Protein AF-A0A6B2E294-F1 (afdb_monomer_lite)

Sequence (88 aa):
MTSAVAKARLVWGLGVLAMSRRLPIPRKVAVVLAARHLLQAAATLRRPDGVVARWGWTADVAHGVSMLGLAAVSPRWRAAATANAVVA

Foldseek 3Di:
DLLVLLVVLLVLLVVLLVCLVPAPEHSVLSNVLSVLSNVLSVVSVVPVVCPSVVVSVVVLVVQLVVLVVCLVPPVPCVRVSNSRSVSD

Structure (mmCIF, N/CA/C/O backbone):
data_AF-A0A6B2E294-F1
#
_entry.id   AF-A0A6B2E294-F1
#
loop_
_atom_site.group_PDB
_atom_site.id
_atom_site.type_symbol
_atom_site.label_atom_id
_atom_site.label_alt_id
_atom_site.label_comp_id
_atom_site.label_asym_id
_atom_site.label_entity_id
_atom_site.label_seq_id
_atom_site.pdbx_PDB_ins_code
_atom_site.Cartn_x
_atom_site.Cartn_y
_atom_site.Cartn_z
_atom_site.occupancy
_atom_site.B_iso_or_equiv
_atom_site.auth_seq_id
_atom_site.auth_comp_id
_atom_site.auth_asym_id
_atom_site.auth_atom_id
_atom_site.pdbx_PDB_model_num
ATOM 1 N N . MET A 1 1 ? -4.659 -7.195 18.228 1.00 65.50 1 MET A N 1
ATOM 2 C CA . MET A 1 1 ? -4.197 -7.382 16.829 1.00 65.50 1 MET A CA 1
ATOM 3 C C . MET A 1 1 ? -4.638 -6.249 15.897 1.00 65.50 1 MET A C 1
ATOM 5 O O . MET A 1 1 ? -3.793 -5.659 15.240 1.00 65.50 1 MET A O 1
ATOM 9 N N . THR A 1 2 ? -5.922 -5.883 15.872 1.00 77.81 2 THR A N 1
ATOM 10 C CA . THR A 1 2 ? -6.486 -4.846 14.977 1.00 77.81 2 THR A CA 1
ATOM 11 C C . THR A 1 2 ? -5.880 -3.449 15.146 1.00 77.81 2 THR A C 1
ATOM 13 O O . THR A 1 2 ? -5.611 -2.784 14.152 1.00 77.81 2 THR A O 1
ATOM 16 N N . SER A 1 3 ? -5.568 -3.031 16.378 1.00 81.94 3 SER A N 1
ATOM 17 C CA . SER A 1 3 ? -4.891 -1.747 16.639 1.00 81.94 3 SER A CA 1
ATOM 18 C C . SER A 1 3 ? -3.476 -1.681 16.038 1.00 81.94 3 SER A C 1
ATOM 20 O O . SER A 1 3 ? -3.098 -0.663 15.465 1.00 81.94 3 SER A O 1
ATOM 22 N N . ALA A 1 4 ? -2.709 -2.777 16.090 1.00 86.25 4 ALA A N 1
ATOM 23 C CA . ALA A 1 4 ? -1.381 -2.838 15.473 1.00 86.25 4 ALA A CA 1
ATOM 24 C C . ALA A 1 4 ? -1.468 -2.745 13.940 1.00 86.25 4 ALA A C 1
ATOM 26 O O . ALA A 1 4 ? -0.729 -1.973 13.336 1.00 86.25 4 ALA A O 1
ATOM 27 N N . VAL A 1 5 ? -2.428 -3.450 13.326 1.00 85.56 5 VAL A N 1
ATOM 28 C CA . VAL A 1 5 ? -2.696 -3.371 11.877 1.00 85.56 5 VAL A CA 1
ATOM 29 C C . VAL A 1 5 ? -3.111 -1.957 11.468 1.00 85.56 5 VAL A C 1
ATOM 31 O O . VAL A 1 5 ? -2.611 -1.428 10.478 1.00 85.56 5 VAL A O 1
ATOM 34 N N . ALA A 1 6 ? -3.984 -1.313 12.245 1.00 87.31 6 ALA A N 1
ATOM 35 C CA . ALA A 1 6 ? -4.399 0.059 11.981 1.00 87.31 6 ALA A CA 1
ATOM 36 C C . ALA A 1 6 ? -3.222 1.043 12.063 1.00 87.31 6 ALA A C 1
ATOM 38 O O . ALA A 1 6 ? -3.063 1.866 11.165 1.00 87.31 6 ALA A O 1
ATOM 39 N N . LYS A 1 7 ? -2.366 0.935 13.090 1.00 90.69 7 LYS A N 1
ATOM 40 C CA . LYS A 1 7 ? -1.159 1.769 13.221 1.00 90.69 7 LYS A CA 1
ATOM 41 C C . LYS A 1 7 ? -0.185 1.547 12.066 1.00 90.69 7 LYS A C 1
ATOM 43 O O . LYS A 1 7 ? 0.290 2.524 11.500 1.00 90.69 7 LYS A O 1
ATOM 48 N N . ALA A 1 8 ? 0.069 0.292 11.692 1.00 90.50 8 ALA A N 1
ATOM 49 C CA . ALA A 1 8 ? 0.946 -0.041 10.573 1.00 90.50 8 ALA A CA 1
ATOM 50 C C . ALA A 1 8 ? 0.448 0.592 9.266 1.00 90.50 8 ALA A C 1
ATOM 52 O O . ALA A 1 8 ? 1.205 1.287 8.595 1.00 90.50 8 ALA A O 1
ATOM 53 N N . ARG A 1 9 ? -0.848 0.449 8.957 1.00 90.12 9 ARG A N 1
ATOM 54 C CA . ARG A 1 9 ? -1.470 1.078 7.782 1.00 90.12 9 ARG A CA 1
ATOM 55 C C . ARG A 1 9 ? -1.427 2.598 7.826 1.00 90.12 9 ARG A C 1
ATOM 57 O O . ARG A 1 9 ? -1.198 3.233 6.805 1.00 90.12 9 ARG A O 1
ATOM 64 N N . LEU A 1 10 ? -1.629 3.188 8.999 1.00 93.06 10 LEU A N 1
ATOM 65 C CA . LEU A 1 10 ? -1.594 4.636 9.157 1.00 93.06 10 LEU A CA 1
ATOM 66 C C . LEU A 1 10 ? -0.182 5.182 8.906 1.00 93.06 10 LEU A C 1
ATOM 68 O O . LEU A 1 10 ? -0.020 6.104 8.111 1.00 93.06 10 LEU A O 1
ATOM 72 N N . VAL A 1 11 ? 0.840 4.564 9.505 1.00 95.31 11 VAL A N 1
ATOM 73 C CA . VAL A 1 11 ? 2.251 4.910 9.270 1.00 95.31 11 VAL A CA 1
ATOM 74 C C . VAL A 1 11 ? 2.619 4.722 7.799 1.00 95.31 11 VAL A C 1
ATOM 76 O O . VAL A 1 11 ? 3.200 5.622 7.194 1.00 95.31 11 VAL A O 1
ATOM 79 N N . TRP A 1 12 ? 2.236 3.592 7.201 1.00 93.31 12 TRP A N 1
ATOM 80 C CA . TRP A 1 12 ? 2.556 3.291 5.808 1.00 93.31 12 TRP A CA 1
ATOM 81 C C . TRP A 1 12 ? 1.868 4.248 4.832 1.00 93.31 12 TRP A C 1
ATOM 83 O O . TRP A 1 12 ? 2.530 4.849 3.989 1.00 93.31 12 TRP A O 1
ATOM 93 N N . GLY A 1 13 ? 0.564 4.486 4.998 1.00 93.12 13 GLY A N 1
ATOM 94 C CA . GLY A 1 13 ? -0.200 5.426 4.178 1.00 93.12 13 GLY A CA 1
ATOM 95 C C . GLY A 1 13 ? 0.355 6.851 4.237 1.00 93.12 13 GLY A C 1
ATOM 96 O O . GLY A 1 13 ? 0.496 7.497 3.198 1.00 93.12 13 GLY A O 1
ATOM 97 N N . LEU A 1 14 ? 0.744 7.329 5.426 1.00 95.88 14 LEU A N 1
ATOM 98 C CA . LEU A 1 14 ? 1.405 8.630 5.580 1.00 95.88 14 LEU A CA 1
ATOM 99 C C . LEU A 1 14 ? 2.782 8.661 4.900 1.00 95.88 14 LEU A C 1
ATOM 101 O O . LEU A 1 14 ? 3.100 9.638 4.220 1.00 95.88 14 LEU A O 1
ATOM 105 N N . GLY A 1 15 ? 3.572 7.592 5.028 1.00 94.88 15 GLY A N 1
ATOM 106 C CA . GLY A 1 15 ? 4.866 7.458 4.355 1.00 94.88 15 GLY A CA 1
ATOM 107 C C . GLY A 1 15 ? 4.743 7.509 2.829 1.00 94.88 15 GLY A C 1
ATOM 108 O O . GLY A 1 15 ? 5.442 8.289 2.176 1.00 94.88 15 GLY A O 1
ATOM 109 N N . VAL A 1 16 ? 3.800 6.752 2.258 1.00 92.56 16 VAL A N 1
ATOM 110 C CA . VAL A 1 16 ? 3.509 6.761 0.813 1.00 92.56 16 VAL A CA 1
ATOM 111 C C . VAL A 1 16 ? 3.040 8.143 0.358 1.00 92.56 16 VAL A C 1
ATOM 113 O O . VAL A 1 16 ? 3.494 8.633 -0.677 1.00 92.56 16 VAL A O 1
ATOM 116 N N . LEU A 1 17 ? 2.181 8.818 1.132 1.00 94.56 17 LEU A N 1
ATOM 117 C CA . LEU A 1 17 ? 1.720 10.168 0.803 1.00 94.56 17 LEU A CA 1
ATOM 118 C C . LEU A 1 17 ? 2.879 11.175 0.780 1.00 94.56 17 LEU A C 1
ATOM 120 O O . LEU A 1 17 ? 3.008 11.940 -0.183 1.00 94.56 17 LEU A O 1
ATOM 124 N N . ALA A 1 18 ? 3.743 11.138 1.798 1.00 96.00 18 ALA A N 1
ATOM 125 C CA . ALA A 1 18 ? 4.917 12.000 1.906 1.00 96.00 18 ALA A CA 1
ATOM 126 C C . ALA A 1 18 ? 5.905 11.768 0.751 1.00 96.00 18 ALA A C 1
ATOM 128 O O . ALA A 1 18 ? 6.450 12.722 0.192 1.00 96.00 18 ALA A O 1
ATOM 129 N N . MET A 1 19 ? 6.092 10.511 0.340 1.00 93.94 19 MET A N 1
ATOM 130 C CA . MET A 1 19 ? 6.984 10.132 -0.760 1.00 93.94 19 MET A CA 1
ATOM 131 C C . MET A 1 19 ? 6.316 10.136 -2.140 1.00 93.94 19 MET A C 1
ATOM 133 O O . MET A 1 19 ? 6.988 9.879 -3.135 1.00 93.94 19 MET A O 1
ATOM 137 N N . SER A 1 20 ? 5.031 10.491 -2.251 1.00 92.62 20 SER A N 1
ATOM 138 C CA . SER A 1 20 ? 4.231 10.353 -3.484 1.00 92.62 20 SER A CA 1
ATOM 139 C C . SER A 1 20 ? 4.810 11.031 -4.732 1.00 92.62 20 SER A C 1
ATOM 141 O O . SER A 1 20 ? 4.458 10.661 -5.849 1.00 92.62 20 SER A O 1
ATOM 143 N N . ARG A 1 21 ? 5.689 12.029 -4.566 1.00 92.06 21 ARG A N 1
ATOM 144 C CA . ARG A 1 21 ? 6.384 12.723 -5.667 1.00 92.06 21 ARG A CA 1
ATOM 145 C C . ARG A 1 21 ? 7.709 12.074 -6.086 1.00 92.06 21 ARG A C 1
ATOM 147 O O . ARG A 1 21 ? 8.251 12.454 -7.114 1.00 92.06 21 ARG A O 1
ATOM 154 N N . ARG A 1 22 ? 8.249 11.166 -5.272 1.00 90.44 22 ARG A N 1
ATOM 155 C CA . ARG A 1 22 ? 9.570 10.535 -5.439 1.00 90.44 22 ARG A CA 1
ATOM 156 C C . ARG A 1 22 ? 9.481 9.057 -5.819 1.00 90.44 22 ARG A C 1
ATOM 158 O O . ARG A 1 22 ? 10.490 8.466 -6.180 1.00 90.44 22 ARG A O 1
ATOM 165 N N . LEU A 1 23 ? 8.297 8.455 -5.708 1.00 84.81 23 LEU A N 1
ATOM 166 C CA . LEU A 1 23 ? 8.092 7.057 -6.069 1.00 84.81 23 LEU A CA 1
ATOM 167 C C . LEU A 1 23 ? 8.143 6.877 -7.596 1.00 84.81 23 LEU A C 1
ATOM 169 O O . LEU A 1 23 ? 7.631 7.731 -8.322 1.00 84.81 23 LEU A O 1
ATOM 173 N N . PRO A 1 24 ? 8.684 5.753 -8.098 1.00 85.62 24 PRO A N 1
ATOM 174 C CA . PRO A 1 24 ? 8.746 5.443 -9.528 1.00 85.62 24 PRO A CA 1
ATOM 175 C C . PRO A 1 24 ? 7.391 4.933 -10.068 1.00 85.62 24 PRO A C 1
ATOM 177 O O . PRO A 1 24 ? 7.322 3.952 -10.804 1.00 85.62 24 PRO A O 1
ATOM 180 N N . ILE A 1 25 ? 6.297 5.591 -9.673 1.00 82.44 25 ILE A N 1
ATOM 181 C CA . ILE A 1 25 ? 4.918 5.356 -10.123 1.00 82.44 25 ILE A CA 1
ATOM 182 C C . ILE A 1 25 ? 4.207 6.709 -10.294 1.00 82.44 25 ILE A C 1
ATOM 184 O O . ILE A 1 25 ? 4.600 7.694 -9.664 1.00 82.44 25 ILE A O 1
ATOM 188 N N . PRO A 1 26 ? 3.136 6.805 -11.104 1.00 89.56 26 PRO A N 1
ATOM 189 C CA . PRO A 1 26 ? 2.400 8.056 -11.249 1.00 89.56 26 PRO A CA 1
ATOM 190 C C . PRO A 1 26 ? 1.882 8.565 -9.896 1.00 89.56 26 PRO A C 1
ATOM 192 O O . PRO A 1 26 ? 1.223 7.830 -9.162 1.00 89.56 26 PRO A O 1
ATOM 195 N N . ARG A 1 27 ? 2.095 9.852 -9.585 1.00 91.19 27 ARG A N 1
ATOM 196 C CA . ARG A 1 27 ? 1.682 10.462 -8.303 1.00 91.19 27 ARG A CA 1
ATOM 197 C C . ARG A 1 27 ? 0.218 10.187 -7.944 1.00 91.19 27 ARG A C 1
ATOM 199 O O . ARG A 1 27 ? -0.091 9.961 -6.781 1.00 91.19 27 ARG A O 1
ATOM 206 N N . LYS A 1 28 ? -0.688 10.206 -8.931 1.00 92.31 28 LYS A N 1
ATOM 207 C CA . LYS A 1 28 ? -2.114 9.894 -8.722 1.00 92.31 28 LYS A CA 1
ATOM 208 C C . LYS A 1 28 ? -2.303 8.488 -8.138 1.00 92.31 28 LYS A C 1
ATOM 210 O O . LYS A 1 28 ? -3.061 8.337 -7.190 1.00 92.31 28 LYS A O 1
ATOM 215 N N . VAL A 1 29 ? -1.568 7.498 -8.652 1.00 87.38 29 VAL A N 1
ATOM 216 C CA . VAL A 1 29 ? -1.584 6.115 -8.147 1.00 87.38 29 VAL A CA 1
ATOM 217 C C . VAL A 1 29 ? -1.059 6.074 -6.713 1.00 87.38 29 VAL A C 1
ATOM 219 O O . VAL A 1 29 ? -1.740 5.551 -5.838 1.00 87.38 29 VAL A O 1
ATOM 222 N N . ALA A 1 30 ? 0.082 6.717 -6.438 1.00 89.44 30 ALA A N 1
ATOM 223 C CA . ALA A 1 30 ? 0.642 6.789 -5.086 1.00 89.44 30 ALA A CA 1
ATOM 224 C C . ALA A 1 30 ? -0.329 7.423 -4.069 1.00 89.44 30 ALA A C 1
ATOM 226 O O . ALA A 1 30 ? -0.492 6.912 -2.965 1.00 89.44 30 ALA A O 1
ATOM 227 N N . VAL A 1 31 ? -1.011 8.512 -4.441 1.00 92.69 31 VAL A N 1
ATOM 228 C CA . VAL A 1 31 ? -2.003 9.180 -3.579 1.00 92.69 31 VAL A CA 1
ATOM 229 C C . VAL A 1 31 ? -3.219 8.287 -3.325 1.00 92.69 31 VAL A C 1
ATOM 231 O O . VAL A 1 31 ? -3.690 8.223 -2.192 1.00 92.69 31 VAL A O 1
ATOM 234 N N . VAL A 1 32 ? -3.715 7.578 -4.343 1.00 91.62 32 VAL A N 1
ATOM 235 C CA . VAL A 1 32 ? -4.836 6.635 -4.186 1.00 91.62 32 VAL A CA 1
ATOM 236 C C . VAL A 1 32 ? -4.458 5.483 -3.252 1.00 91.62 32 VAL A C 1
ATOM 238 O O . VAL A 1 32 ? -5.245 5.124 -2.378 1.00 91.62 32 VAL A O 1
ATOM 241 N N . LEU A 1 33 ? -3.243 4.942 -3.378 1.00 89.38 33 LEU A N 1
ATOM 242 C CA . LEU A 1 33 ? -2.745 3.882 -2.496 1.00 89.38 33 LEU A CA 1
ATOM 243 C C . LEU A 1 33 ? -2.573 4.371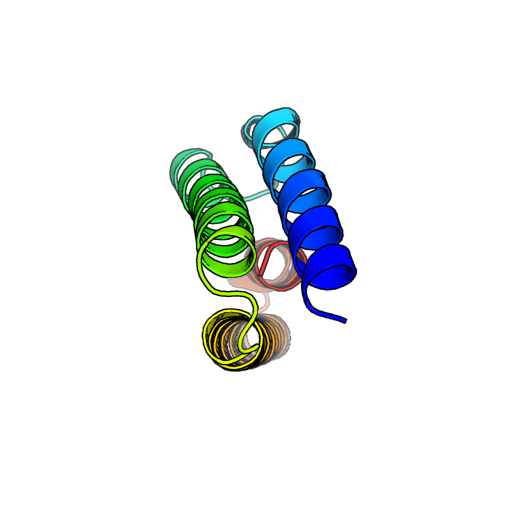 -1.056 1.00 89.38 33 LEU A C 1
ATOM 245 O O . LEU A 1 33 ? -3.036 3.717 -0.125 1.00 89.38 33 LEU A O 1
ATOM 249 N N . ALA A 1 34 ? -2.002 5.562 -0.864 1.00 91.81 34 ALA A N 1
ATOM 250 C CA . ALA A 1 34 ? -1.932 6.187 0.452 1.00 91.81 34 ALA A CA 1
ATOM 251 C C . ALA A 1 34 ? -3.328 6.357 1.075 1.00 91.81 34 ALA A C 1
ATOM 253 O O . ALA A 1 34 ? -3.547 5.974 2.223 1.00 91.81 34 ALA A O 1
ATOM 254 N N . ALA A 1 35 ? -4.295 6.873 0.308 1.00 92.31 35 ALA A N 1
ATOM 255 C CA . ALA A 1 35 ? -5.669 7.045 0.770 1.00 92.31 35 ALA A CA 1
ATOM 256 C C . ALA A 1 35 ? -6.319 5.709 1.161 1.00 92.31 35 ALA A C 1
ATOM 258 O O . ALA A 1 35 ? -6.976 5.637 2.198 1.00 92.31 35 ALA A O 1
ATOM 259 N N . ARG A 1 36 ? -6.093 4.638 0.387 1.00 89.56 36 ARG A N 1
ATOM 260 C CA . ARG A 1 36 ? -6.565 3.284 0.717 1.00 89.56 36 ARG A CA 1
ATOM 261 C C . ARG A 1 36 ? -6.057 2.831 2.086 1.00 89.56 36 ARG A C 1
ATOM 263 O O . ARG A 1 36 ? -6.873 2.410 2.904 1.00 89.56 36 ARG A O 1
ATOM 270 N N . HIS A 1 37 ? -4.758 2.963 2.356 1.00 91.19 37 HIS A N 1
ATOM 271 C CA . HIS A 1 37 ? -4.165 2.581 3.645 1.00 91.19 37 HIS A CA 1
ATOM 272 C C . HIS A 1 37 ? -4.774 3.370 4.812 1.00 91.19 37 HIS A C 1
ATOM 274 O O . HIS A 1 37 ? -5.163 2.786 5.826 1.00 91.19 37 HIS A O 1
ATOM 280 N N . LEU A 1 38 ? -4.950 4.686 4.649 1.00 92.44 38 LEU A N 1
ATOM 281 C CA . LEU A 1 38 ? -5.558 5.548 5.670 1.00 92.44 38 LEU A CA 1
ATOM 282 C C . LEU A 1 38 ? -7.037 5.207 5.919 1.00 92.44 38 LEU A C 1
ATOM 284 O O . LEU A 1 38 ? -7.472 5.133 7.070 1.00 92.44 38 LEU A O 1
ATOM 288 N N . LEU A 1 39 ? -7.807 4.945 4.859 1.00 90.56 39 LEU A N 1
ATOM 289 C CA . LEU A 1 39 ? -9.210 4.534 4.962 1.00 90.56 39 LEU A CA 1
ATOM 290 C C . LEU A 1 39 ? -9.349 3.156 5.616 1.00 90.56 39 LEU A C 1
ATOM 292 O O . LEU A 1 39 ? -10.190 2.985 6.497 1.00 90.56 39 LEU A O 1
ATOM 296 N N . GLN A 1 40 ? -8.506 2.185 5.250 1.00 88.19 40 GLN A N 1
ATOM 297 C CA . GLN A 1 40 ? -8.477 0.869 5.889 1.00 88.19 40 GLN A CA 1
ATOM 298 C C . GLN A 1 40 ? -8.081 0.968 7.370 1.00 88.19 40 GLN A C 1
ATOM 300 O O . GLN A 1 40 ? -8.654 0.253 8.193 1.00 88.19 40 GLN A O 1
ATOM 305 N N . ALA A 1 41 ? -7.144 1.852 7.735 1.00 88.81 41 ALA A N 1
ATOM 306 C CA . ALA A 1 41 ? -6.790 2.114 9.130 1.00 88.81 41 ALA A CA 1
ATOM 307 C C . ALA A 1 41 ? -7.987 2.682 9.909 1.00 88.81 41 ALA A C 1
ATOM 309 O O . ALA A 1 41 ? -8.369 2.124 10.938 1.00 88.81 41 ALA A O 1
ATOM 310 N N . ALA A 1 42 ? -8.635 3.727 9.384 1.00 90.25 42 ALA A N 1
ATOM 311 C CA . ALA A 1 42 ? -9.819 4.329 9.995 1.00 90.25 42 ALA A CA 1
ATOM 312 C C . ALA A 1 42 ? -10.977 3.326 10.133 1.00 90.25 42 ALA A C 1
ATOM 314 O O . ALA A 1 42 ? -11.601 3.236 11.189 1.00 90.25 42 ALA A O 1
ATOM 315 N N . ALA A 1 43 ? -11.240 2.528 9.097 1.00 88.25 43 ALA A N 1
ATOM 316 C CA . ALA A 1 43 ? -12.271 1.496 9.119 1.00 88.25 43 ALA A CA 1
ATOM 317 C C . ALA A 1 43 ? -11.950 0.373 10.122 1.00 88.25 43 ALA A C 1
ATOM 319 O O . ALA A 1 43 ? -12.843 -0.060 10.844 1.00 88.25 43 ALA A O 1
ATOM 320 N N . THR A 1 44 ? -10.682 -0.043 10.234 1.00 88.06 44 THR A N 1
ATOM 321 C CA . THR A 1 44 ? -10.236 -1.042 11.227 1.00 88.06 44 THR A CA 1
ATOM 322 C C . THR A 1 44 ? -10.383 -0.524 12.661 1.00 88.06 44 THR A C 1
ATOM 324 O O . THR A 1 44 ? -10.727 -1.290 13.556 1.00 88.06 44 THR A O 1
ATOM 327 N N . LEU A 1 45 ? -10.160 0.776 12.896 1.00 86.12 45 LEU A N 1
ATOM 328 C CA . LEU A 1 45 ? -10.394 1.400 14.204 1.00 86.12 45 LEU A CA 1
ATOM 329 C C . LEU A 1 45 ? -11.889 1.516 14.532 1.00 86.12 45 LEU A C 1
ATOM 331 O O . LEU A 1 45 ? -12.273 1.323 15.680 1.00 86.12 45 LEU A O 1
ATOM 335 N N . ARG A 1 46 ? -12.735 1.798 13.530 1.00 86.50 46 ARG A N 1
ATOM 336 C CA . ARG A 1 46 ? -14.199 1.880 13.691 1.00 86.50 46 ARG A CA 1
ATOM 337 C C . ARG A 1 46 ? -14.867 0.514 13.857 1.00 86.50 46 ARG A C 1
ATOM 339 O O . ARG A 1 46 ? -15.915 0.433 14.488 1.00 86.50 46 ARG A O 1
ATOM 346 N N . ARG A 1 47 ? -14.291 -0.545 13.282 1.00 82.88 47 ARG A N 1
ATOM 347 C CA . ARG A 1 47 ? -14.749 -1.933 13.424 1.00 82.88 47 ARG A CA 1
ATOM 348 C C . ARG A 1 47 ? -13.587 -2.839 13.837 1.00 82.88 47 ARG A C 1
ATOM 350 O O . ARG A 1 47 ? -12.930 -3.435 12.982 1.00 82.88 47 ARG A O 1
ATOM 357 N N . PRO A 1 48 ? -13.329 -2.963 15.151 1.00 76.81 48 PRO A N 1
ATOM 358 C CA . PRO A 1 48 ? -12.227 -3.765 15.671 1.00 76.81 48 PRO A CA 1
ATOM 359 C C . PRO A 1 48 ? -12.506 -5.279 15.659 1.00 76.81 48 PRO A C 1
ATOM 361 O O . PRO A 1 48 ? -11.690 -6.031 16.187 1.00 76.81 48 PRO A O 1
ATOM 364 N N . ASP A 1 49 ? -13.605 -5.727 15.037 1.00 84.44 49 ASP A N 1
ATOM 365 C CA . ASP A 1 49 ? -13.982 -7.139 14.850 1.00 84.44 49 ASP A CA 1
ATOM 366 C C . ASP A 1 49 ? -12.988 -7.933 13.976 1.00 84.44 49 ASP A C 1
ATOM 368 O O . ASP A 1 49 ? -13.027 -9.160 13.924 1.00 84.44 49 ASP A O 1
ATOM 372 N N . GLY A 1 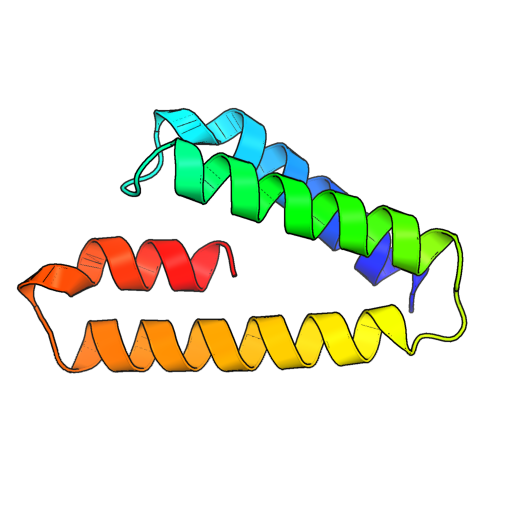50 ? -12.062 -7.240 13.305 1.00 78.69 50 GLY A N 1
ATOM 373 C CA . GLY A 1 50 ? -10.981 -7.838 12.524 1.00 78.69 50 GLY A CA 1
ATOM 374 C C . GLY A 1 50 ? -11.368 -8.221 11.097 1.00 78.69 50 GLY A C 1
ATOM 375 O O . GLY A 1 50 ? -10.483 -8.576 1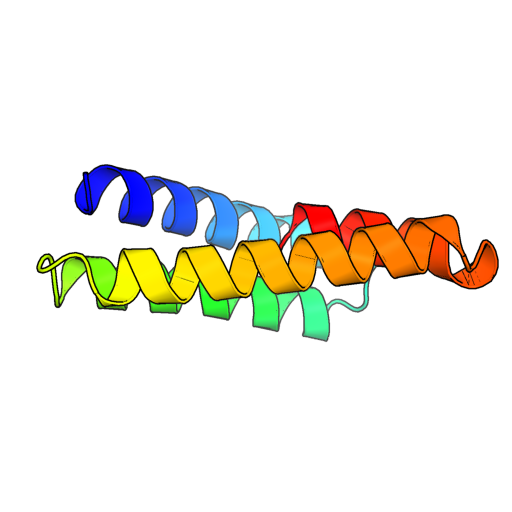0.315 1.00 78.69 50 GLY A O 1
ATOM 376 N N . VAL A 1 51 ? -12.637 -8.073 10.707 1.00 84.44 51 VAL A N 1
ATOM 377 C CA . VAL A 1 51 ? -13.117 -8.400 9.354 1.00 84.44 51 VAL A CA 1
ATOM 378 C C . VAL A 1 51 ? -12.458 -7.486 8.321 1.00 84.44 51 VAL A C 1
ATOM 380 O O . VAL A 1 51 ? -11.889 -7.960 7.337 1.00 84.44 51 VAL A O 1
ATOM 383 N N . VAL A 1 52 ? -12.442 -6.175 8.585 1.00 80.88 52 VAL A N 1
ATOM 384 C CA . VAL A 1 52 ? -11.796 -5.172 7.718 1.00 80.88 52 VAL A CA 1
ATOM 385 C C . VAL A 1 52 ? -10.286 -5.403 7.625 1.00 80.88 52 VAL A C 1
ATOM 387 O O . VAL A 1 52 ? -9.694 -5.284 6.551 1.00 80.88 52 VAL A O 1
ATOM 390 N N . ALA A 1 53 ? -9.653 -5.769 8.742 1.00 80.31 53 ALA A N 1
ATOM 391 C CA . ALA A 1 53 ? -8.226 -6.069 8.773 1.00 80.31 53 ALA A CA 1
ATOM 392 C C . ALA A 1 53 ? -7.898 -7.267 7.867 1.00 80.31 53 ALA A C 1
ATOM 394 O O . ALA A 1 53 ? -7.001 -7.164 7.031 1.00 80.31 53 ALA A O 1
ATOM 395 N N . ARG A 1 54 ? -8.674 -8.354 7.979 1.00 84.88 54 ARG A N 1
ATOM 396 C CA . ARG A 1 54 ? -8.489 -9.593 7.213 1.00 84.88 54 ARG A CA 1
ATOM 397 C C . ARG A 1 54 ? -8.744 -9.408 5.717 1.00 84.88 54 ARG A C 1
ATOM 399 O O . ARG A 1 54 ? -7.910 -9.805 4.906 1.00 84.88 54 ARG A O 1
ATOM 406 N N . TRP A 1 55 ? -9.856 -8.781 5.337 1.00 86.12 55 TRP A N 1
ATOM 407 C CA . TRP A 1 55 ? -10.160 -8.528 3.923 1.00 86.12 55 TRP A CA 1
ATOM 408 C C . TRP A 1 55 ? -9.186 -7.544 3.288 1.00 86.12 55 TRP A C 1
ATOM 410 O O . TRP A 1 55 ? -8.713 -7.786 2.183 1.00 86.12 55 TRP A O 1
ATOM 420 N N . GLY A 1 56 ? -8.816 -6.479 4.005 1.00 83.06 56 GLY A N 1
ATOM 421 C CA . GLY A 1 56 ? -7.774 -5.578 3.530 1.00 83.06 56 GLY A CA 1
ATOM 422 C C . GLY A 1 56 ? -6.470 -6.337 3.283 1.00 83.06 56 GLY A C 1
ATOM 423 O O . GLY A 1 56 ? -5.942 -6.281 2.185 1.00 83.06 56 GLY A O 1
ATOM 424 N N . TRP A 1 57 ? -6.018 -7.133 4.260 1.00 83.19 57 TRP A N 1
ATOM 425 C CA . TRP A 1 57 ? -4.765 -7.887 4.149 1.00 83.19 57 TRP A CA 1
ATOM 426 C C . TRP A 1 57 ? -4.762 -8.857 2.964 1.00 83.19 57 TRP A C 1
ATOM 428 O O . TRP A 1 57 ? -3.800 -8.916 2.208 1.00 83.19 57 TRP A O 1
ATOM 438 N N . THR A 1 58 ? -5.847 -9.609 2.773 1.00 86.62 58 THR A N 1
ATOM 439 C CA . THR A 1 58 ? -5.958 -10.548 1.642 1.00 86.62 58 THR A CA 1
ATOM 440 C C . THR A 1 58 ? -5.91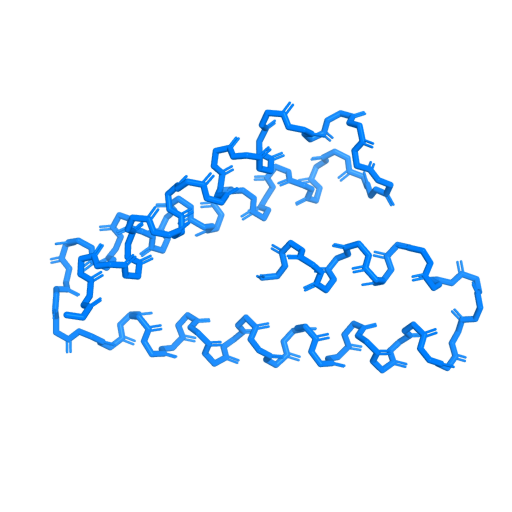5 -9.837 0.292 1.00 86.62 58 THR A C 1
ATOM 442 O O . THR A 1 58 ? -5.229 -10.305 -0.615 1.00 86.62 58 THR A O 1
ATOM 445 N N . ALA A 1 59 ? -6.583 -8.688 0.166 1.00 85.50 59 ALA A N 1
ATOM 446 C CA . ALA A 1 59 ? -6.534 -7.880 -1.046 1.00 85.50 59 ALA A CA 1
ATOM 447 C C . ALA A 1 59 ? -5.136 -7.286 -1.297 1.00 85.50 59 ALA A C 1
ATOM 449 O O . ALA A 1 59 ? -4.695 -7.243 -2.446 1.00 85.50 59 ALA A O 1
ATOM 450 N N . ASP A 1 60 ? -4.449 -6.840 -0.244 1.00 87.00 60 ASP A N 1
ATOM 451 C CA . ASP A 1 60 ? -3.092 -6.282 -0.310 1.00 87.00 60 ASP A CA 1
ATOM 452 C C . ASP A 1 60 ? -2.097 -7.376 -0.769 1.00 87.00 60 ASP A C 1
ATOM 454 O O . ASP A 1 60 ? -1.364 -7.191 -1.741 1.00 87.00 60 ASP A O 1
ATOM 458 N N . VAL A 1 61 ? -2.169 -8.580 -0.182 1.00 87.62 61 VAL A N 1
ATOM 459 C CA . VAL A 1 61 ? -1.345 -9.741 -0.576 1.00 87.62 61 VAL A CA 1
ATOM 460 C C . VAL A 1 61 ? -1.616 -10.169 -2.018 1.00 87.62 61 VAL A C 1
ATOM 462 O O . VAL A 1 61 ? -0.675 -10.344 -2.790 1.00 87.62 61 VAL A O 1
ATOM 465 N N . ALA A 1 62 ? -2.885 -10.324 -2.407 1.00 90.06 62 ALA A N 1
ATOM 466 C CA . ALA A 1 62 ? -3.235 -10.728 -3.768 1.00 90.06 62 ALA A CA 1
ATOM 467 C C . ALA A 1 62 ? -2.726 -9.715 -4.807 1.00 90.06 62 ALA A C 1
ATOM 469 O O . ALA A 1 62 ? -2.197 -10.100 -5.855 1.00 90.06 62 ALA A O 1
ATOM 470 N N . HIS A 1 63 ? -2.836 -8.418 -4.501 1.00 88.06 63 HIS A N 1
ATOM 471 C CA . HIS A 1 63 ? -2.308 -7.363 -5.355 1.00 88.06 63 HIS A CA 1
ATOM 472 C C . HIS A 1 63 ? -0.777 -7.402 -5.429 1.00 88.06 63 HIS A C 1
ATOM 474 O O . HIS A 1 63 ? -0.227 -7.400 -6.531 1.00 88.06 63 HIS A O 1
ATOM 480 N N . GLY A 1 64 ? -0.095 -7.510 -4.285 1.00 89.56 64 GLY A N 1
ATOM 481 C CA . GLY A 1 64 ? 1.361 -7.609 -4.209 1.00 89.56 64 GLY A CA 1
ATOM 482 C C . GLY A 1 64 ? 1.906 -8.793 -5.007 1.00 89.56 64 GLY A C 1
ATOM 483 O O . GLY A 1 64 ? 2.782 -8.612 -5.849 1.00 89.56 64 GLY A O 1
ATOM 484 N N . VAL A 1 65 ? 1.330 -9.988 -4.839 1.00 93.31 65 VAL A N 1
ATOM 485 C CA . VAL A 1 65 ? 1.711 -11.194 -5.601 1.00 93.31 65 VAL A CA 1
ATOM 486 C C . VAL A 1 65 ? 1.494 -10.998 -7.101 1.00 93.31 65 VAL A C 1
ATOM 488 O O . VAL A 1 65 ? 2.365 -11.345 -7.897 1.00 93.31 65 VAL A O 1
ATOM 491 N N . SER A 1 66 ? 0.377 -10.386 -7.501 1.00 90.88 66 SER A N 1
ATOM 492 C CA . SER A 1 66 ? 0.099 -10.096 -8.914 1.00 90.88 66 SER A CA 1
ATOM 493 C C . SER A 1 66 ? 1.127 -9.129 -9.513 1.00 90.88 66 SER A C 1
ATOM 495 O O . SER A 1 66 ? 1.595 -9.327 -10.634 1.00 90.88 66 SER A O 1
ATOM 497 N N . MET A 1 67 ? 1.520 -8.098 -8.759 1.00 93.62 67 MET A N 1
ATOM 498 C CA . MET A 1 67 ? 2.545 -7.140 -9.174 1.00 93.62 67 MET A CA 1
ATOM 499 C C . MET A 1 67 ? 3.941 -7.776 -9.235 1.00 93.62 67 MET A C 1
ATOM 501 O O . MET A 1 67 ? 4.686 -7.516 -10.176 1.00 93.62 67 MET A O 1
ATOM 505 N N . LEU A 1 68 ? 4.289 -8.659 -8.295 1.00 94.31 68 LEU A N 1
ATOM 506 C CA . LEU A 1 68 ? 5.539 -9.424 -8.350 1.00 94.31 68 LEU A CA 1
ATOM 507 C C . LEU A 1 68 ? 5.567 -10.378 -9.550 1.00 94.31 68 LEU A C 1
ATOM 509 O O . LEU A 1 68 ? 6.581 -10.457 -10.241 1.00 94.31 68 LEU A O 1
ATOM 513 N N . GLY A 1 69 ? 4.444 -11.035 -9.852 1.00 94.69 69 GLY A N 1
ATOM 514 C CA . GLY A 1 69 ? 4.283 -11.835 -11.066 1.00 94.69 69 GLY A CA 1
ATOM 515 C C . GLY A 1 69 ? 4.514 -11.002 -12.327 1.00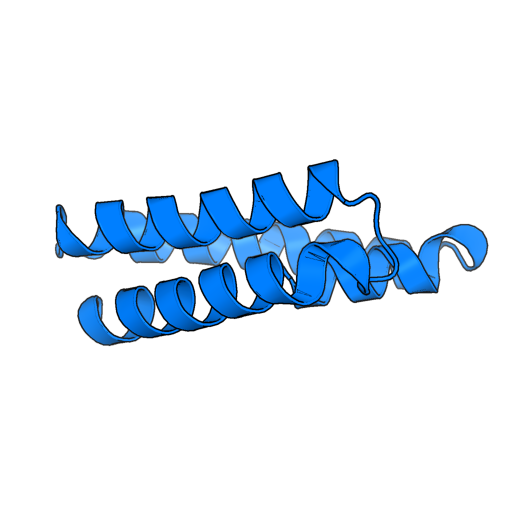 94.69 69 GLY A C 1
ATOM 516 O O . GLY A 1 69 ? 5.321 -11.379 -13.175 1.00 94.69 69 GLY A O 1
ATOM 517 N N . LEU A 1 70 ? 3.899 -9.816 -12.413 1.00 93.62 70 LEU A N 1
ATOM 518 C CA . LEU A 1 70 ? 4.122 -8.874 -13.516 1.00 93.62 70 LEU A CA 1
ATOM 519 C C . LEU A 1 70 ? 5.596 -8.452 -13.627 1.00 93.62 70 LEU A C 1
ATOM 521 O O . LEU A 1 70 ? 6.143 -8.403 -14.730 1.00 93.62 70 LEU A O 1
ATOM 525 N N . ALA A 1 71 ? 6.247 -8.169 -12.496 1.00 93.56 71 ALA A N 1
ATOM 526 C CA . ALA A 1 71 ? 7.654 -7.789 -12.454 1.00 93.56 71 ALA A CA 1
ATOM 527 C C . ALA A 1 71 ? 8.583 -8.919 -12.926 1.00 93.56 71 ALA A C 1
ATOM 529 O O . ALA A 1 71 ? 9.623 -8.642 -13.529 1.00 93.56 71 ALA A O 1
ATOM 530 N N . ALA A 1 72 ? 8.213 -10.176 -12.669 1.00 95.94 72 ALA A N 1
ATOM 531 C CA . ALA A 1 72 ? 8.965 -11.350 -13.096 1.00 95.94 72 ALA A CA 1
ATOM 532 C C . ALA A 1 72 ? 8.849 -11.607 -14.607 1.00 95.94 72 ALA A C 1
ATOM 534 O O . ALA A 1 72 ? 9.838 -11.978 -15.234 1.00 95.94 72 ALA A O 1
ATOM 535 N N . VAL A 1 73 ? 7.671 -11.381 -15.202 1.00 97.25 73 VAL A N 1
ATOM 536 C CA . VAL A 1 73 ? 7.407 -11.712 -16.619 1.00 97.25 73 VAL A CA 1
ATOM 537 C C . VAL A 1 73 ? 7.600 -10.542 -17.587 1.00 97.25 73 VAL A C 1
ATOM 539 O O . VAL A 1 73 ? 7.610 -10.746 -18.799 1.00 97.25 73 VAL A O 1
ATOM 542 N N . SER A 1 74 ? 7.729 -9.304 -17.095 1.00 94.56 74 SER A N 1
ATOM 543 C CA . SER A 1 74 ? 7.786 -8.114 -17.952 1.00 94.56 74 SER A CA 1
ATOM 544 C C . SER A 1 74 ? 8.895 -7.133 -17.545 1.00 94.56 74 SER A C 1
ATOM 546 O O . SER A 1 74 ? 8.666 -6.254 -16.708 1.00 94.56 74 SER A O 1
ATOM 548 N N . PRO A 1 75 ? 10.086 -7.195 -18.183 1.00 91.69 75 PRO A N 1
ATOM 549 C CA . PRO A 1 75 ? 11.205 -6.298 -17.881 1.00 91.69 75 PRO A CA 1
ATOM 550 C C . PRO A 1 75 ? 10.835 -4.815 -17.982 1.00 91.69 75 PRO A C 1
ATOM 552 O O . PRO A 1 75 ? 11.231 -4.025 -17.127 1.00 91.69 75 PRO A O 1
ATOM 555 N N . ARG A 1 76 ? 9.996 -4.451 -18.967 1.00 92.62 76 ARG A N 1
ATOM 556 C CA . ARG A 1 76 ? 9.513 -3.071 -19.169 1.00 92.62 76 ARG A CA 1
ATOM 557 C C . ARG A 1 76 ? 8.724 -2.514 -17.980 1.00 92.62 76 ARG A C 1
ATOM 559 O O . ARG A 1 76 ? 8.715 -1.308 -17.777 1.00 92.62 76 ARG A O 1
ATOM 566 N N . TRP A 1 77 ? 8.057 -3.375 -17.206 1.00 89.50 77 TRP A N 1
ATOM 567 C CA . TRP A 1 77 ? 7.248 -2.973 -16.051 1.00 89.50 77 TRP A CA 1
ATOM 568 C C . TRP A 1 77 ? 7.916 -3.261 -14.716 1.00 89.50 77 TRP A C 1
ATOM 570 O O . TRP A 1 77 ? 7.381 -2.851 -13.692 1.00 89.50 77 TRP A O 1
ATOM 580 N N . ARG A 1 78 ? 9.072 -3.932 -14.700 1.00 90.81 78 ARG A N 1
ATOM 581 C CA . ARG A 1 78 ? 9.688 -4.467 -13.482 1.00 90.81 78 ARG A CA 1
ATOM 582 C C . ARG A 1 78 ? 9.803 -3.432 -12.366 1.00 90.81 78 ARG A C 1
ATOM 584 O O . ARG A 1 78 ? 9.338 -3.686 -11.266 1.00 90.81 78 ARG A O 1
ATOM 591 N N . ALA A 1 79 ? 10.352 -2.252 -12.654 1.00 88.31 79 ALA A N 1
ATOM 592 C CA . ALA A 1 79 ? 10.528 -1.203 -11.648 1.00 88.31 79 ALA A CA 1
ATOM 593 C C . ALA A 1 79 ? 9.190 -0.685 -11.088 1.00 88.31 79 ALA A C 1
ATOM 595 O O . ALA A 1 79 ? 9.019 -0.603 -9.873 1.00 88.31 79 ALA A O 1
ATOM 596 N N . ALA A 1 80 ? 8.228 -0.383 -11.965 1.00 86.50 80 ALA A N 1
ATOM 597 C CA . ALA A 1 80 ?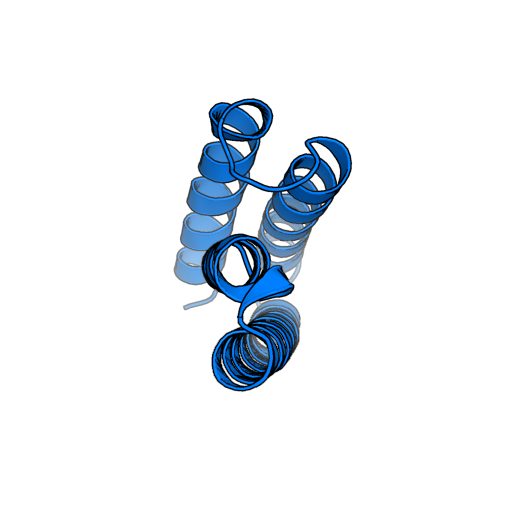 6.915 0.113 -11.562 1.00 86.50 80 ALA A CA 1
ATOM 598 C C . ALA A 1 80 ? 6.112 -0.956 -10.806 1.00 86.50 80 ALA A C 1
ATOM 600 O O . ALA A 1 80 ? 5.498 -0.653 -9.789 1.00 86.50 80 ALA A O 1
ATOM 601 N N . ALA A 1 81 ? 6.151 -2.208 -11.264 1.00 88.44 81 ALA A N 1
ATOM 602 C CA . ALA A 1 81 ? 5.449 -3.330 -10.656 1.00 88.44 81 ALA A CA 1
ATOM 603 C C . ALA A 1 81 ? 6.044 -3.690 -9.286 1.00 88.44 81 ALA A C 1
ATOM 605 O O . ALA A 1 81 ? 5.297 -3.832 -8.325 1.00 88.44 81 ALA A O 1
ATOM 606 N N . THR A 1 82 ? 7.374 -3.725 -9.145 1.00 90.69 82 THR A N 1
ATOM 607 C CA . THR A 1 82 ? 8.023 -3.906 -7.837 1.00 90.69 82 THR A CA 1
ATOM 608 C C . THR A 1 82 ? 7.672 -2.771 -6.881 1.00 90.69 82 THR A C 1
ATOM 610 O O . THR A 1 82 ? 7.311 -3.029 -5.737 1.00 90.69 82 THR A O 1
ATOM 613 N N . ALA A 1 83 ? 7.719 -1.515 -7.337 1.00 84.94 83 ALA A N 1
ATOM 614 C CA . ALA A 1 83 ? 7.325 -0.386 -6.501 1.00 84.94 83 ALA A CA 1
ATOM 615 C C . ALA A 1 83 ? 5.863 -0.504 -6.056 1.00 84.94 83 ALA A C 1
ATOM 617 O O . ALA A 1 83 ? 5.577 -0.322 -4.878 1.00 84.94 83 ALA A O 1
ATOM 618 N N . ASN A 1 84 ? 4.963 -0.878 -6.968 1.00 83.69 84 ASN A N 1
ATOM 619 C CA . ASN A 1 84 ? 3.544 -1.055 -6.676 1.00 83.69 84 ASN A CA 1
ATOM 620 C C . ASN A 1 84 ? 3.281 -2.236 -5.725 1.00 83.69 84 ASN A C 1
ATOM 622 O O . ASN A 1 84 ? 2.400 -2.144 -4.881 1.00 83.69 84 ASN A O 1
ATOM 626 N N . ALA A 1 85 ? 4.076 -3.308 -5.810 1.00 86.81 85 ALA A N 1
ATOM 627 C CA . ALA A 1 85 ? 4.032 -4.424 -4.865 1.00 86.81 85 ALA A CA 1
ATOM 628 C C . ALA A 1 85 ? 4.462 -4.010 -3.450 1.00 86.81 85 ALA A C 1
ATOM 630 O O . ALA A 1 85 ? 3.909 -4.506 -2.478 1.00 86.81 85 ALA A O 1
ATOM 631 N N . VAL A 1 86 ? 5.436 -3.100 -3.333 1.00 83.94 86 VAL A N 1
ATOM 632 C CA . VAL A 1 86 ? 5.925 -2.603 -2.037 1.00 83.94 86 VAL A CA 1
ATOM 633 C C . VAL A 1 86 ? 4.888 -1.715 -1.354 1.00 83.94 86 VAL A C 1
ATOM 635 O O . VAL A 1 86 ? 4.723 -1.798 -0.143 1.00 83.94 86 VAL A O 1
ATOM 638 N N . VAL A 1 87 ? 4.188 -0.865 -2.109 1.00 79.50 87 VAL A N 1
ATOM 639 C CA . VAL A 1 87 ? 3.154 0.023 -1.546 1.00 79.50 87 VAL A CA 1
ATOM 640 C C . VAL A 1 87 ? 1.766 -0.620 -1.436 1.00 79.50 87 VAL A C 1
ATOM 642 O O . VAL A 1 87 ? 0.843 0.056 -0.971 1.00 79.50 87 VAL A O 1
ATOM 645 N N . ALA A 1 88 ? 1.620 -1.880 -1.863 1.00 77.12 88 ALA A N 1
ATOM 646 C CA . ALA A 1 88 ? 0.384 -2.656 -1.775 1.00 77.12 88 ALA A CA 1
ATOM 647 C C . ALA A 1 88 ? -0.088 -2.853 -0.329 1.00 77.12 88 ALA A C 1
ATOM 649 O O . ALA A 1 88 ? 0.759 -2.922 0.590 1.00 77.12 88 ALA A O 1
#

pLDDT: mean 88.53, std 5.28, range [65.5, 97.25]

Radius of gyration: 13.48 Å; chains: 1; bounding box: 26×25×36 Å

Secondary structure (DSSP, 8-state):
-HHHHHHHHHHHHHHHHHHTTTSSS-HHHHHHHHHHHHHHHHHHHH-TTSHHHHHHHHHHHHHHHHHHHHHHH-GGGHHHHHHHHH--